Protein AF-A0A3C0EL44-F1 (afdb_monomer)

Radius of gyration: 13.45 Å; Cα contacts (8 Å, |Δi|>4): 138; chains: 1; bounding box: 30×20×37 Å

Sequence (88 aa):
MHKLYQELAYLWPLLSPPEDYEPEAVAIKSVIDRYLKRNGEALPVLVEMGAGGGHTLSHLAGEFELLAVDIAQPMLVNCSLICPEATT

Secondary structure (DSSP, 8-state):
--GGGTTTGGGHHHHS-GGGGHHHHHHHHHHHHHH----SSSPPEEEEET-TT-HHHHTTBTTBEEEEE-S-HHHHHHHHHH-TTSB-

Solvent-accessible surface area (backbone atoms only — not comparable to full-atom values): 5006 Å² total; per-residue (Å²): 131,65,56,61,48,44,90,41,24,88,48,41,62,76,79,51,47,46,77,78,26,46,68,55,32,52,52,52,48,55,55,46,65,73,71,56,80,82,85,72,89,71,62,54,78,44,76,39,80,69,33,45,48,21,39,44,56,41,67,44,61,90,68,34,42,41,36,44,39,56,93,39,64,52,16,42,55,44,12,47,74,68,22,68,79,40,49,108

Foldseek 3Di:
DDCCLEVVLVCCCVVPPLVVLLVVLVVVVVVCVVPDDDDDDDAAADEDAQCFLVSSVLNCPPNHQAEYHHPRVSRVVSVCVRRVSYDD

Mean predicted aligned error: 2.82 Å

pLDDT: mean 95.5, std 4.54, range [67.25, 98.44]

Structure (mmCIF, N/CA/C/O backbone):
data_AF-A0A3C0EL44-F1
#
_entry.id   AF-A0A3C0EL44-F1
#
loop_
_atom_site.group_PDB
_atom_site.id
_atom_site.type_symbol
_atom_site.label_atom_id
_atom_site.label_alt_id
_atom_site.label_comp_id
_atom_site.label_asym_id
_atom_site.label_entity_id
_atom_site.label_seq_id
_atom_site.pdbx_PDB_ins_code
_atom_site.Cartn_x
_atom_site.Cartn_y
_atom_site.Cartn_z
_atom_site.occupancy
_atom_site.B_iso_or_equiv
_atom_site.auth_seq_id
_atom_site.auth_comp_id
_atom_site.auth_asym_id
_atom_site.auth_atom_id
_atom_site.pdbx_PDB_model_num
ATOM 1 N N . MET A 1 1 ? 0.560 10.706 -20.261 1.00 67.25 1 MET A N 1
ATOM 2 C CA . MET A 1 1 ? 0.744 9.957 -18.998 1.00 67.25 1 MET A CA 1
ATOM 3 C C . MET A 1 1 ? 2.197 9.486 -18.934 1.00 67.25 1 MET A C 1
ATOM 5 O O . MET A 1 1 ? 2.749 9.208 -19.993 1.00 67.25 1 MET A O 1
ATOM 9 N N . HIS A 1 2 ? 2.851 9.494 -17.769 1.00 89.44 2 HIS A N 1
ATOM 10 C CA . HIS A 1 2 ? 4.287 9.182 -17.665 1.00 89.44 2 HIS A CA 1
ATOM 11 C C . HIS A 1 2 ? 4.559 7.685 -17.880 1.00 89.44 2 HIS A C 1
ATOM 13 O O . HIS A 1 2 ? 3.884 6.852 -17.282 1.00 89.44 2 HIS A O 1
ATOM 19 N N . LYS A 1 3 ? 5.575 7.346 -18.691 1.00 95.75 3 LYS A N 1
ATOM 20 C CA . LYS A 1 3 ? 5.955 5.951 -18.996 1.00 95.75 3 LYS A CA 1
ATOM 21 C C . LYS A 1 3 ? 6.286 5.118 -17.758 1.00 95.75 3 LYS A C 1
ATOM 23 O O . LYS A 1 3 ? 6.035 3.918 -17.755 1.00 95.75 3 LYS A O 1
ATOM 28 N N . LEU A 1 4 ? 6.827 5.771 -16.727 1.00 95.44 4 LEU A N 1
ATOM 29 C CA . LEU A 1 4 ? 7.236 5.133 -15.479 1.00 95.44 4 LEU A CA 1
ATOM 30 C C . LEU A 1 4 ? 6.086 4.369 -14.809 1.00 95.44 4 LEU A C 1
ATOM 32 O O . LEU A 1 4 ? 6.265 3.222 -14.432 1.00 95.44 4 LEU A O 1
ATOM 36 N N . TYR A 1 5 ? 4.898 4.972 -14.742 1.00 95.94 5 TYR A N 1
ATOM 37 C CA . TYR A 1 5 ? 3.721 4.377 -14.097 1.00 95.94 5 TYR A CA 1
ATOM 38 C C . TYR A 1 5 ? 2.903 3.474 -15.035 1.00 95.94 5 TYR A C 1
ATOM 40 O O . TYR A 1 5 ? 1.846 2.985 -14.664 1.00 95.94 5 TYR A O 1
ATOM 48 N N . GLN A 1 6 ? 3.350 3.287 -16.279 1.00 95.50 6 GLN A N 1
ATOM 49 C CA . GLN A 1 6 ? 2.624 2.544 -17.309 1.00 95.50 6 GLN A CA 1
ATOM 50 C C . GLN A 1 6 ? 3.506 1.424 -17.864 1.00 95.50 6 GLN A C 1
ATOM 52 O O . GLN A 1 6 ? 3.639 0.377 -17.239 1.00 95.50 6 GLN A O 1
ATOM 57 N N . GLU A 1 7 ? 4.168 1.669 -19.000 1.00 97.12 7 GLU A N 1
ATOM 58 C CA . GLU A 1 7 ? 5.063 0.724 -19.689 1.00 97.12 7 GLU A CA 1
ATOM 59 C C . GLU A 1 7 ? 6.144 0.141 -18.767 1.00 97.12 7 GLU A C 1
ATOM 61 O O . GLU A 1 7 ? 6.559 -1.000 -18.947 1.00 97.12 7 GLU A O 1
ATOM 66 N N . LEU A 1 8 ? 6.605 0.926 -17.790 1.00 97.31 8 LEU A N 1
ATOM 67 C CA . LEU A 1 8 ? 7.697 0.568 -16.889 1.00 97.31 8 LEU A CA 1
ATOM 68 C C . LEU A 1 8 ? 7.232 0.278 -15.455 1.00 97.31 8 LEU A C 1
ATOM 70 O O . LEU A 1 8 ? 8.077 0.124 -14.576 1.00 97.31 8 LEU A O 1
ATOM 74 N N . ALA A 1 9 ? 5.922 0.168 -15.207 1.00 97.00 9 ALA A N 1
ATOM 75 C CA . ALA A 1 9 ? 5.387 -0.045 -13.860 1.00 97.00 9 ALA A CA 1
ATOM 76 C C . ALA A 1 9 ? 5.915 -1.334 -13.211 1.00 97.00 9 ALA A C 1
ATOM 78 O O . ALA A 1 9 ? 6.081 -1.393 -11.999 1.00 97.00 9 ALA A O 1
ATOM 79 N N . TYR A 1 10 ? 6.257 -2.351 -14.006 1.00 95.12 10 TYR A N 1
ATOM 80 C CA . TYR A 1 10 ? 6.853 -3.597 -13.512 1.00 95.12 10 TYR A CA 1
ATOM 81 C C . TYR A 1 10 ? 8.217 -3.400 -12.819 1.00 95.12 10 TYR A C 1
ATOM 83 O O . TYR A 1 10 ? 8.658 -4.274 -12.079 1.00 95.12 10 TYR A O 1
ATOM 91 N N . LEU A 1 11 ? 8.897 -2.268 -13.048 1.00 96.19 11 LEU A N 1
ATOM 92 C CA . LEU A 1 11 ? 10.137 -1.902 -12.355 1.00 96.19 11 LEU A CA 1
ATOM 93 C C . LEU A 1 11 ? 9.880 -1.249 -10.992 1.00 96.19 11 LEU A C 1
ATOM 95 O O . LEU A 1 11 ? 10.828 -1.055 -10.235 1.00 96.19 11 LEU A O 1
ATOM 99 N N . TRP A 1 12 ? 8.635 -0.882 -10.676 1.00 94.69 12 TRP A N 1
ATOM 100 C CA . TRP A 1 12 ? 8.311 -0.100 -9.485 1.00 94.69 12 TRP A CA 1
ATOM 101 C C . TRP A 1 12 ? 8.749 -0.771 -8.174 1.00 94.69 12 TRP A C 1
ATOM 103 O O . TRP A 1 12 ? 9.458 -0.103 -7.427 1.00 94.69 12 TRP A O 1
ATOM 113 N N . PRO A 1 13 ? 8.486 -2.073 -7.927 1.00 91.12 13 PRO A N 1
ATOM 114 C CA . PRO A 1 13 ? 8.950 -2.729 -6.698 1.00 91.12 13 PRO A CA 1
ATOM 115 C C . PRO A 1 13 ? 10.479 -2.782 -6.559 1.00 91.12 13 PRO A C 1
ATOM 117 O O . PRO A 1 13 ? 10.994 -2.915 -5.458 1.00 91.12 13 PRO A O 1
ATOM 120 N N . LEU A 1 14 ? 11.223 -2.682 -7.669 1.00 94.12 14 LEU A N 1
ATOM 121 C CA . LEU A 1 14 ? 12.688 -2.620 -7.650 1.00 94.12 14 LEU A CA 1
ATOM 122 C C . LEU A 1 14 ? 13.203 -1.196 -7.391 1.00 94.12 14 LEU A C 1
ATOM 124 O O . LEU A 1 14 ? 14.211 -1.017 -6.717 1.00 94.12 14 LEU A O 1
ATOM 128 N N . LEU A 1 15 ? 12.553 -0.185 -7.975 1.00 94.88 15 LEU A N 1
ATOM 129 C CA . LEU A 1 15 ? 12.940 1.226 -7.837 1.00 94.88 15 LEU A CA 1
ATOM 130 C C . LEU A 1 15 ? 12.515 1.831 -6.495 1.00 94.88 15 LEU A C 1
ATOM 132 O O . LEU A 1 15 ? 13.092 2.823 -6.057 1.00 94.88 15 LEU A O 1
ATOM 136 N N . SER A 1 16 ? 11.475 1.265 -5.899 1.00 94.00 16 SER A N 1
ATOM 137 C CA . SER A 1 16 ? 10.786 1.736 -4.708 1.00 94.00 16 SER A CA 1
ATOM 138 C C . SER A 1 16 ? 10.366 0.483 -3.930 1.00 94.00 16 SER A C 1
ATOM 140 O O . SER A 1 16 ? 9.268 -0.016 -4.138 1.00 94.00 16 SER A O 1
ATOM 142 N N . PRO A 1 17 ?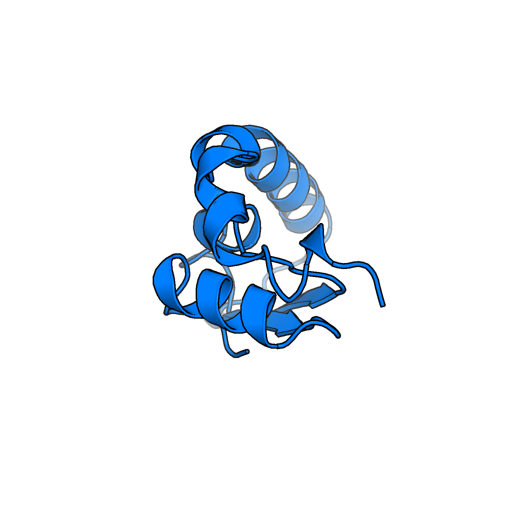 11.254 -0.120 -3.127 1.00 95.81 17 PRO A N 1
ATOM 143 C CA . PRO A 1 17 ? 10.929 -1.338 -2.390 1.00 95.81 17 PRO A CA 1
ATOM 144 C C . PRO A 1 17 ? 9.785 -1.112 -1.385 1.00 95.81 17 PRO A C 1
ATOM 146 O O . PRO A 1 17 ? 9.788 -0.081 -0.708 1.00 95.81 17 PRO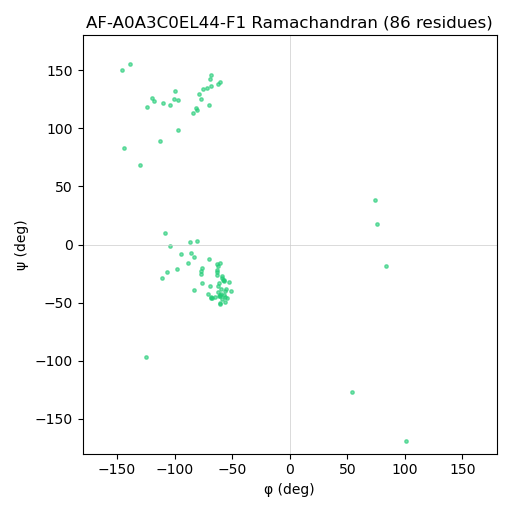 A O 1
ATOM 149 N N . PRO A 1 18 ? 8.814 -2.038 -1.248 1.00 95.69 18 PRO A N 1
ATOM 150 C CA . PRO A 1 18 ? 7.710 -1.891 -0.298 1.00 95.69 18 PRO A CA 1
ATOM 151 C C . PRO A 1 18 ? 8.166 -1.663 1.148 1.00 95.69 18 PRO A C 1
ATOM 153 O O . PRO A 1 18 ? 7.565 -0.872 1.870 1.00 95.69 18 PRO A O 1
ATOM 156 N N . GLU A 1 19 ? 9.236 -2.328 1.577 1.00 96.38 19 GLU A N 1
ATOM 157 C CA . GLU A 1 19 ? 9.812 -2.224 2.920 1.00 96.38 19 GLU A CA 1
ATOM 158 C C . GLU A 1 19 ? 10.228 -0.796 3.303 1.00 96.38 19 GLU A C 1
ATOM 160 O O . GLU A 1 19 ? 10.097 -0.415 4.466 1.00 96.38 19 GLU A O 1
ATOM 165 N N . ASP A 1 20 ? 10.625 0.032 2.335 1.00 97.50 20 ASP A N 1
ATOM 166 C CA . ASP A 1 20 ? 11.029 1.419 2.591 1.00 97.50 20 ASP A CA 1
ATOM 167 C C . ASP A 1 20 ? 9.839 2.319 2.991 1.00 97.50 20 ASP A C 1
ATOM 169 O O . ASP A 1 20 ? 10.041 3.428 3.490 1.00 97.50 20 ASP A O 1
ATOM 173 N N . TYR A 1 21 ? 8.598 1.841 2.818 1.00 97.38 21 TYR A N 1
ATOM 174 C CA . TYR A 1 21 ? 7.361 2.566 3.138 1.00 97.38 21 TYR A CA 1
ATOM 175 C C . TYR A 1 21 ? 6.799 2.262 4.530 1.00 97.38 21 TYR A C 1
ATOM 177 O O . TYR A 1 21 ? 5.881 2.957 4.974 1.00 97.38 21 TYR A O 1
ATOM 185 N N . GLU A 1 22 ? 7.348 1.285 5.261 1.00 98.06 22 GLU A N 1
ATOM 186 C CA . GLU A 1 22 ? 6.908 0.982 6.632 1.00 98.06 22 GLU A CA 1
ATOM 187 C C . GLU A 1 22 ? 6.947 2.230 7.544 1.00 98.06 22 GLU A C 1
ATOM 189 O O . GLU A 1 22 ? 5.946 2.507 8.217 1.00 98.06 22 GLU A O 1
ATOM 194 N N . PRO A 1 23 ? 8.017 3.058 7.550 1.00 98.25 23 PRO A N 1
ATOM 195 C CA . PRO A 1 23 ? 8.059 4.244 8.404 1.00 98.25 23 PRO A CA 1
ATOM 196 C C . PRO A 1 23 ? 6.967 5.272 8.072 1.00 98.25 23 PRO A C 1
ATOM 198 O O . PRO A 1 23 ? 6.427 5.915 8.976 1.00 98.25 23 PRO A O 1
ATOM 201 N N . GLU A 1 24 ? 6.629 5.426 6.788 1.00 97.50 24 GLU A N 1
ATOM 202 C CA . GLU A 1 24 ? 5.564 6.326 6.340 1.00 97.50 24 GLU A CA 1
ATOM 203 C C . GLU A 1 24 ? 4.190 5.808 6.778 1.00 97.50 24 GLU A C 1
ATOM 205 O O . GLU A 1 24 ? 3.407 6.563 7.362 1.00 97.50 24 GLU A O 1
ATOM 210 N N . ALA A 1 25 ? 3.929 4.511 6.608 1.00 98.00 25 ALA A N 1
ATOM 211 C CA . ALA A 1 25 ? 2.695 3.879 7.062 1.00 98.00 25 ALA A CA 1
ATOM 212 C C . ALA A 1 25 ? 2.504 4.012 8.584 1.00 98.00 25 ALA A C 1
ATOM 214 O O . ALA A 1 25 ? 1.418 4.377 9.044 1.00 98.00 25 ALA A O 1
ATOM 215 N N . VAL A 1 26 ? 3.565 3.818 9.377 1.00 98.31 26 VAL A N 1
ATOM 216 C CA . VAL A 1 26 ? 3.539 4.031 10.835 1.00 98.31 26 VAL A CA 1
ATOM 217 C C . VAL A 1 26 ? 3.191 5.481 11.181 1.00 98.31 26 VAL A C 1
ATOM 219 O O . VAL A 1 26 ? 2.369 5.729 12.071 1.00 98.31 26 VAL A O 1
ATOM 222 N N . ALA A 1 27 ? 3.778 6.454 10.479 1.00 98.19 27 ALA A N 1
ATOM 223 C CA . ALA A 1 27 ? 3.494 7.868 10.705 1.00 98.19 27 ALA A CA 1
ATOM 224 C C . ALA A 1 27 ? 2.036 8.220 10.364 1.00 98.19 27 ALA A C 1
ATOM 226 O O . ALA A 1 27 ? 1.361 8.878 11.163 1.00 98.19 27 ALA A O 1
ATOM 227 N N . ILE A 1 28 ? 1.527 7.736 9.228 1.00 97.38 28 ILE A N 1
ATOM 228 C CA . ILE A 1 28 ? 0.134 7.919 8.799 1.00 97.38 28 ILE A CA 1
ATOM 229 C C . ILE A 1 28 ? -0.823 7.311 9.826 1.00 97.38 28 ILE A C 1
ATOM 231 O O . ILE A 1 28 ? -1.721 8.002 10.317 1.00 97.38 28 ILE A O 1
ATOM 235 N N . LYS A 1 29 ? -0.591 6.057 10.229 1.00 96.88 29 LYS A N 1
ATOM 236 C CA . LYS A 1 29 ? -1.401 5.374 11.243 1.00 96.88 29 LYS A CA 1
ATOM 237 C C . LYS A 1 29 ? -1.417 6.146 12.561 1.00 96.88 29 LYS A C 1
ATOM 239 O O . LYS A 1 29 ? -2.482 6.328 13.141 1.00 96.88 29 LYS A O 1
ATOM 244 N N . SER A 1 30 ? -0.272 6.664 13.009 1.00 97.31 30 SER A N 1
ATOM 245 C CA . SER A 1 30 ? -0.184 7.450 14.248 1.00 97.31 30 SER A CA 1
ATOM 246 C C . SER A 1 30 ? -1.057 8.709 14.216 1.00 97.31 30 SER A C 1
ATOM 248 O O . SER A 1 30 ? -1.680 9.065 15.221 1.00 97.31 30 SER A O 1
ATOM 250 N N . VAL A 1 31 ? -1.130 9.385 13.066 1.00 97.44 31 VAL A N 1
ATOM 251 C CA . VAL A 1 31 ? -2.023 10.534 12.883 1.00 97.44 31 VAL A CA 1
ATOM 252 C C . VAL A 1 31 ? -3.479 10.079 12.916 1.00 97.44 31 VAL A C 1
ATOM 254 O O . VAL A 1 31 ? -4.280 10.683 13.628 1.00 97.44 31 VAL A O 1
ATOM 257 N N . ILE A 1 32 ? -3.824 9.005 12.209 1.00 95.88 32 ILE A N 1
ATOM 258 C CA . ILE A 1 32 ? -5.197 8.490 12.177 1.00 95.88 32 ILE A CA 1
ATOM 259 C C . ILE A 1 32 ? -5.656 8.078 13.577 1.00 95.88 32 ILE A C 1
ATOM 261 O O . ILE A 1 32 ? -6.680 8.577 14.034 1.00 95.88 32 ILE A O 1
ATOM 265 N N . ASP A 1 33 ? -4.879 7.267 14.297 1.00 94.12 33 ASP A N 1
ATOM 266 C CA . ASP A 1 33 ? -5.200 6.790 15.650 1.00 94.12 33 ASP A CA 1
ATOM 267 C C . ASP A 1 33 ? -5.424 7.944 16.641 1.00 94.12 33 ASP A C 1
ATOM 269 O O . ASP A 1 33 ? -6.206 7.829 17.586 1.00 94.12 33 ASP A O 1
ATOM 273 N N . ARG A 1 34 ? -4.748 9.083 16.434 1.00 96.56 34 ARG A N 1
ATOM 274 C CA . ARG A 1 34 ? -4.897 10.269 17.285 1.00 96.56 34 ARG A CA 1
ATOM 275 C C . ARG A 1 34 ? -6.256 10.944 17.126 1.00 96.56 34 ARG A C 1
ATOM 277 O O . ARG A 1 34 ? -6.766 11.508 18.095 1.00 96.56 34 ARG A O 1
ATOM 284 N N . TYR A 1 35 ? -6.807 10.953 15.916 1.00 95.75 35 TYR A N 1
ATOM 285 C CA . TYR A 1 35 ? -7.987 11.757 15.584 1.00 95.75 35 TYR A CA 1
ATOM 286 C C . TYR A 1 35 ? -9.241 10.921 15.332 1.00 95.75 35 TYR A C 1
ATOM 288 O O . TYR A 1 35 ? -10.354 11.393 15.582 1.00 95.75 35 TYR A O 1
ATOM 296 N N . LEU A 1 36 ? -9.084 9.686 14.869 1.00 94.06 36 LEU A N 1
ATOM 297 C CA . LEU A 1 36 ? -10.183 8.791 14.571 1.00 94.06 36 LEU A CA 1
ATOM 298 C C . LEU A 1 36 ? -10.636 8.066 15.839 1.00 94.06 36 LEU A C 1
ATOM 300 O O . LEU A 1 36 ? -9.942 7.217 16.392 1.00 94.06 36 LEU A O 1
ATOM 304 N N . LYS A 1 37 ? -11.856 8.366 16.284 1.00 88.38 37 LYS A N 1
ATOM 305 C CA . LYS A 1 37 ? -12.509 7.596 17.344 1.00 88.38 37 LYS A CA 1
ATOM 306 C C . LYS A 1 37 ? -13.102 6.327 16.740 1.00 88.38 37 LYS A C 1
ATOM 308 O O . LYS A 1 37 ? -14.007 6.412 15.911 1.00 88.38 37 LYS A O 1
ATOM 313 N N . ARG A 1 38 ? -12.605 5.160 17.156 1.00 85.75 38 ARG A N 1
ATOM 314 C CA . ARG A 1 38 ? -13.154 3.862 16.736 1.00 85.75 38 ARG A CA 1
ATOM 315 C C . ARG A 1 38 ? -14.531 3.673 17.379 1.00 85.75 38 ARG A C 1
ATOM 317 O O . ARG A 1 38 ? -14.650 3.680 18.602 1.00 85.75 38 ARG A O 1
ATOM 324 N N . ASN A 1 39 ? -15.561 3.523 16.549 1.00 79.25 39 ASN A N 1
ATOM 325 C CA . ASN A 1 39 ? -16.938 3.302 16.985 1.00 79.25 39 ASN A CA 1
ATOM 326 C C . ASN A 1 39 ? -17.361 1.881 16.583 1.00 79.25 39 ASN A C 1
ATOM 328 O O . ASN A 1 39 ? -17.900 1.681 15.499 1.00 79.25 39 ASN A O 1
ATOM 332 N N . GLY A 1 40 ? -17.107 0.903 17.457 1.00 83.44 40 GLY A N 1
ATOM 333 C CA . GLY A 1 40 ? -17.465 -0.504 17.240 1.00 83.44 40 GLY A CA 1
ATOM 334 C C . GLY A 1 40 ? -16.304 -1.390 16.778 1.00 83.44 40 GLY A C 1
ATOM 335 O O . GLY A 1 40 ? -15.143 -0.992 16.838 1.00 83.44 40 GLY A O 1
ATOM 336 N N . GLU A 1 41 ? -16.642 -2.614 16.363 1.00 84.44 41 GLU A N 1
ATOM 337 C CA . GLU A 1 41 ? -15.679 -3.673 16.014 1.00 84.44 41 GLU A CA 1
ATOM 338 C C . GLU A 1 41 ? -15.227 -3.639 14.545 1.00 84.44 41 GLU A C 1
ATOM 340 O O . GLU A 1 41 ? -14.219 -4.250 14.201 1.00 84.44 41 GLU A O 1
ATOM 345 N N . ALA A 1 42 ? -15.948 -2.924 13.674 1.00 90.31 42 ALA A N 1
ATOM 346 C CA . ALA A 1 42 ?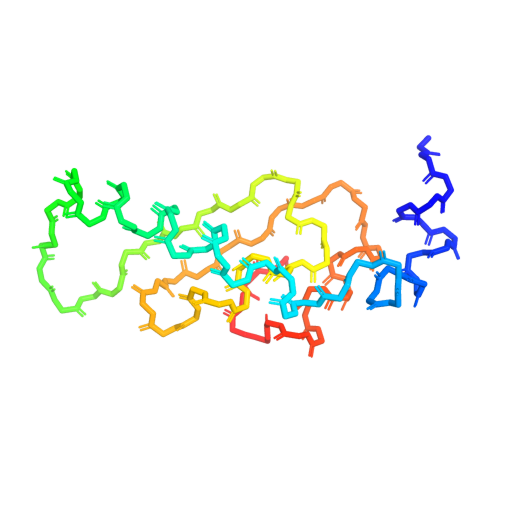 -15.606 -2.834 12.257 1.00 90.31 42 ALA A CA 1
ATOM 347 C C . ALA A 1 42 ? -14.314 -2.031 12.030 1.00 90.31 42 ALA A C 1
ATOM 349 O O . ALA A 1 42 ? -14.070 -1.015 12.693 1.00 90.31 42 ALA A O 1
ATOM 350 N N . LEU A 1 43 ? -13.503 -2.472 11.063 1.00 93.31 43 LEU A N 1
ATOM 351 C CA . LEU A 1 43 ? -12.327 -1.723 10.632 1.00 93.31 43 LEU A CA 1
ATOM 352 C C . LEU A 1 43 ? -12.767 -0.430 9.922 1.00 93.31 43 LEU A C 1
ATOM 354 O O . LEU A 1 43 ? -13.706 -0.457 9.127 1.00 93.31 43 LEU A O 1
ATOM 358 N N . PRO A 1 44 ? -12.124 0.714 10.200 1.00 94.88 44 PRO A N 1
ATOM 359 C CA . PRO A 1 44 ? -12.380 1.931 9.445 1.00 94.88 44 PRO A CA 1
ATOM 360 C C . PRO A 1 44 ? -11.867 1.807 8.006 1.00 94.88 44 PRO A C 1
ATOM 362 O O . PRO A 1 44 ? -10.830 1.194 7.759 1.00 94.88 44 PRO A O 1
ATOM 365 N N . VAL A 1 45 ? -12.576 2.436 7.067 1.00 95.69 45 VAL A N 1
ATOM 366 C CA . VAL A 1 45 ? -12.173 2.482 5.655 1.00 95.69 45 VAL A CA 1
ATOM 367 C C . VAL A 1 45 ? -11.080 3.532 5.459 1.00 95.69 45 VAL A C 1
ATOM 369 O O . VAL A 1 45 ? -11.249 4.687 5.860 1.00 95.69 45 VAL A O 1
ATOM 372 N N . LEU A 1 46 ? -9.981 3.146 4.812 1.00 97.19 46 LEU A N 1
ATOM 373 C CA . LEU A 1 46 ? -8.883 4.022 4.417 1.00 97.19 46 LEU A CA 1
ATOM 374 C C . LEU A 1 46 ? -8.751 4.031 2.893 1.00 97.19 46 LEU A C 1
ATOM 376 O O . LEU A 1 46 ? -8.579 2.989 2.267 1.00 97.19 46 LEU A O 1
ATOM 380 N N . VAL A 1 47 ? -8.821 5.228 2.309 1.00 98.19 47 VAL A N 1
ATOM 381 C CA . VAL A 1 47 ? -8.692 5.436 0.863 1.00 98.19 47 VAL A CA 1
ATOM 382 C C . VAL A 1 47 ? -7.370 6.133 0.569 1.00 98.19 47 VAL A C 1
ATOM 384 O O . VAL A 1 47 ? -7.154 7.250 1.044 1.00 98.19 47 VAL A O 1
ATOM 387 N N . GLU A 1 48 ? -6.520 5.520 -0.252 1.00 98.00 48 GLU A N 1
ATOM 388 C CA . GLU A 1 48 ? -5.305 6.155 -0.769 1.00 98.00 48 GLU A CA 1
ATOM 389 C C . GLU A 1 48 ? -5.507 6.570 -2.230 1.00 98.00 48 GLU A C 1
ATOM 391 O O . GLU A 1 48 ? -5.810 5.754 -3.101 1.00 98.00 48 GLU A O 1
ATOM 396 N N . MET A 1 49 ? -5.373 7.872 -2.493 1.00 98.06 49 MET A N 1
ATOM 397 C CA . MET A 1 49 ? -5.505 8.456 -3.828 1.00 98.06 49 MET A CA 1
ATOM 398 C C . MET A 1 49 ? -4.123 8.639 -4.450 1.00 98.06 49 MET A C 1
ATOM 400 O O . MET A 1 49 ? -3.285 9.339 -3.888 1.00 98.06 49 MET A O 1
ATOM 404 N N . GLY A 1 50 ? -3.912 8.067 -5.633 1.00 96.75 50 GLY A N 1
ATOM 405 C CA . GLY A 1 50 ? -2.575 7.917 -6.203 1.00 96.75 50 GLY A CA 1
ATOM 406 C C . GLY A 1 50 ? -1.781 6.817 -5.500 1.00 96.75 50 GLY A C 1
ATOM 407 O O . GLY A 1 50 ? -0.589 6.995 -5.268 1.00 96.75 50 GLY A O 1
ATOM 408 N N . ALA A 1 51 ? -2.452 5.716 -5.136 1.00 96.94 51 ALA A N 1
ATOM 409 C CA . ALA A 1 51 ? -1.883 4.618 -4.349 1.00 96.94 51 ALA A CA 1
ATOM 410 C C . ALA A 1 51 ? -0.681 3.931 -5.016 1.00 96.94 51 ALA A C 1
ATOM 412 O O . ALA A 1 51 ? 0.064 3.185 -4.374 1.00 96.94 51 ALA A O 1
ATOM 413 N N . GLY A 1 52 ? -0.483 4.143 -6.319 1.00 97.12 52 GLY A N 1
ATOM 414 C CA . GLY A 1 52 ? 0.602 3.550 -7.068 1.00 97.12 52 GLY A CA 1
ATOM 415 C C . GLY A 1 52 ? 0.608 2.033 -6.905 1.00 97.12 52 GLY A C 1
ATOM 416 O O . GLY A 1 52 ? -0.388 1.360 -7.153 1.00 97.12 52 GLY A O 1
ATOM 417 N N . GLY A 1 53 ? 1.763 1.504 -6.506 1.00 97.12 53 GLY A N 1
ATOM 418 C CA . GLY A 1 53 ? 1.964 0.075 -6.302 1.00 97.12 53 GLY A CA 1
ATOM 419 C C . GLY A 1 53 ? 1.432 -0.437 -4.971 1.00 97.12 53 GLY A C 1
ATOM 420 O O . GLY A 1 53 ? 1.648 -1.602 -4.699 1.00 97.12 53 GLY A O 1
ATOM 421 N N . GLY A 1 54 ? 0.787 0.391 -4.142 1.00 97.56 54 GLY A N 1
ATOM 422 C CA . GLY A 1 54 ? 0.222 -0.014 -2.854 1.00 97.56 54 GLY A CA 1
ATOM 423 C C . GLY A 1 54 ? 1.240 -0.216 -1.727 1.00 97.56 54 GLY A C 1
ATOM 424 O O . GLY A 1 54 ? 0.904 -0.874 -0.750 1.00 97.56 54 GLY A O 1
ATOM 425 N N . HIS A 1 55 ? 2.469 0.306 -1.849 1.00 97.44 55 HIS A N 1
ATOM 426 C CA . HIS A 1 55 ? 3.550 0.058 -0.879 1.00 97.44 55 HIS A CA 1
ATOM 427 C C . HIS A 1 55 ? 3.205 0.549 0.532 1.00 97.44 55 HIS A C 1
ATOM 429 O O . HIS A 1 55 ? 3.401 -0.176 1.502 1.00 97.44 55 HIS A O 1
ATOM 435 N N . THR A 1 56 ? 2.634 1.748 0.663 1.00 97.25 56 THR A N 1
ATOM 436 C CA . THR A 1 56 ? 2.171 2.259 1.961 1.00 97.25 56 THR A CA 1
ATOM 437 C C . THR A 1 56 ? 0.965 1.465 2.467 1.00 97.25 56 THR A C 1
ATOM 439 O O . THR A 1 56 ? 0.960 1.024 3.617 1.00 97.25 56 THR A O 1
ATOM 442 N N . LEU A 1 57 ? -0.027 1.219 1.599 1.00 97.38 57 LEU A N 1
ATOM 443 C CA . LEU A 1 57 ? -1.235 0.451 1.928 1.00 97.38 57 LEU A CA 1
ATOM 444 C C . LEU A 1 57 ? -0.932 -0.954 2.460 1.00 97.38 57 LEU A C 1
ATOM 446 O O . LEU A 1 57 ? -1.582 -1.374 3.416 1.00 97.38 57 LEU A O 1
ATOM 450 N N . SER A 1 58 ? 0.059 -1.663 1.904 1.00 97.31 58 SER A N 1
ATOM 451 C CA . SER A 1 58 ? 0.391 -3.028 2.343 1.00 97.31 58 SER A CA 1
ATOM 452 C C . SER A 1 58 ? 0.761 -3.116 3.824 1.00 97.31 58 SER A C 1
ATOM 454 O O . SER A 1 58 ? 0.506 -4.136 4.457 1.00 97.31 58 SER A O 1
ATOM 4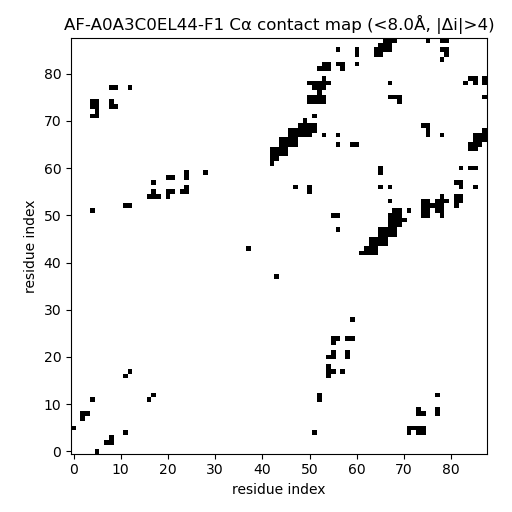56 N N . HIS A 1 59 ? 1.283 -2.034 4.410 1.00 98.12 59 HIS A N 1
ATOM 457 C CA . HIS A 1 59 ? 1.634 -1.970 5.836 1.00 98.12 59 HIS A CA 1
ATOM 458 C C . HIS A 1 59 ? 0.459 -1.589 6.745 1.00 98.12 59 HIS A C 1
ATOM 460 O O . HIS A 1 59 ? 0.584 -1.616 7.968 1.00 98.12 59 HIS A O 1
ATOM 466 N N . LEU A 1 60 ? -0.682 -1.209 6.167 1.00 97.69 60 LEU A N 1
ATOM 467 C CA . LEU A 1 60 ? -1.902 -0.822 6.882 1.00 97.69 60 LE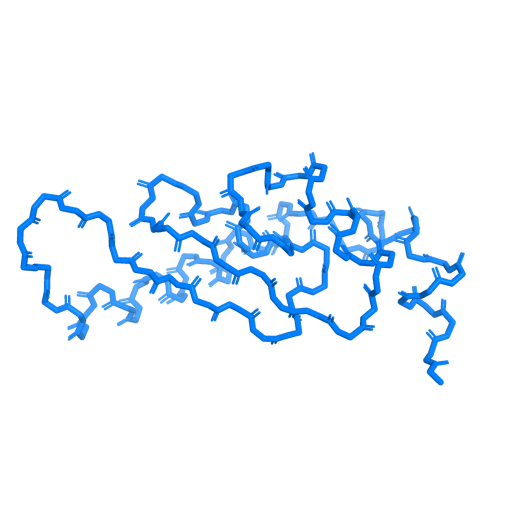U A CA 1
ATOM 468 C C . LEU A 1 60 ? -2.976 -1.924 6.851 1.00 97.69 60 LEU A C 1
ATOM 470 O O . LEU A 1 60 ? -4.046 -1.766 7.449 1.00 97.69 60 LEU A O 1
ATOM 474 N N . ALA A 1 61 ? -2.697 -3.046 6.180 1.00 95.75 61 ALA A N 1
ATOM 475 C CA . ALA A 1 61 ? -3.592 -4.192 6.111 1.00 95.75 61 ALA A CA 1
ATOM 476 C C . ALA A 1 61 ? -3.878 -4.766 7.510 1.00 95.75 61 ALA A C 1
ATOM 478 O O . ALA A 1 61 ? -3.010 -4.833 8.379 1.00 95.75 61 ALA A O 1
ATOM 479 N N . GLY A 1 62 ? -5.131 -5.161 7.744 1.00 94.38 62 GLY A N 1
ATOM 480 C CA . GLY A 1 62 ? -5.595 -5.693 9.032 1.00 94.38 62 GLY A CA 1
ATOM 481 C C . GLY A 1 62 ? -5.988 -4.634 10.069 1.00 94.38 62 GLY A C 1
ATOM 482 O O . GLY A 1 62 ? -6.748 -4.944 10.985 1.00 94.38 62 GLY A O 1
ATOM 483 N N . GLU A 1 63 ? -5.558 -3.381 9.909 1.00 94.88 63 GLU A N 1
ATOM 484 C CA . GLU A 1 63 ? -5.991 -2.255 10.754 1.00 94.88 63 GLU A CA 1
ATOM 485 C C . GLU A 1 63 ? -7.114 -1.431 10.112 1.00 94.88 63 GLU A C 1
ATOM 487 O O . GLU A 1 63 ? -7.870 -0.752 10.815 1.00 94.88 63 GLU A O 1
ATOM 492 N N . PHE A 1 64 ? -7.242 -1.526 8.789 1.00 96.38 64 PHE A N 1
ATOM 493 C CA . PHE A 1 64 ? -8.192 -0.781 7.972 1.00 96.38 64 PHE A CA 1
ATOM 494 C C . PHE A 1 64 ? -8.803 -1.674 6.888 1.00 96.38 64 PHE A C 1
ATOM 496 O O . PHE A 1 64 ? -8.190 -2.644 6.440 1.00 96.38 64 PHE A O 1
ATOM 503 N N . GLU A 1 65 ? -9.999 -1.307 6.435 1.00 97.12 65 GLU A N 1
ATOM 504 C CA . GLU A 1 65 ? -10.517 -1.739 5.136 1.00 97.12 65 GLU A CA 1
ATOM 505 C C . GLU A 1 65 ? -9.911 -0.822 4.065 1.00 97.12 65 GLU A C 1
ATOM 507 O O . GLU A 1 65 ? -10.092 0.396 4.114 1.00 97.12 65 GLU A O 1
ATOM 512 N N . LEU A 1 66 ? -9.130 -1.383 3.143 1.00 98.38 66 LEU A N 1
ATOM 513 C CA . LEU A 1 66 ? -8.270 -0.608 2.249 1.00 98.38 66 LEU A CA 1
ATOM 514 C C . LEU A 1 66 ? -8.904 -0.422 0.865 1.00 98.38 66 LEU A C 1
ATOM 516 O O . LEU A 1 66 ? -9.332 -1.387 0.229 1.00 98.38 66 LEU A O 1
ATOM 520 N N . LEU A 1 67 ? -8.899 0.818 0.374 1.00 98.44 67 LEU A N 1
ATOM 521 C CA . LEU A 1 67 ? -9.288 1.176 -0.989 1.00 98.44 67 LEU A CA 1
ATOM 522 C C . LEU A 1 67 ? -8.139 1.928 -1.671 1.00 98.44 67 LEU A C 1
ATOM 524 O O . LEU A 1 67 ? -7.746 3.016 -1.241 1.00 98.44 67 LEU A O 1
ATOM 528 N N . ALA A 1 68 ? -7.622 1.362 -2.754 1.00 98.44 68 ALA A N 1
ATOM 529 C CA . ALA A 1 68 ? -6.567 1.946 -3.564 1.00 98.44 68 ALA A CA 1
ATOM 530 C C . ALA A 1 68 ? -7.168 2.589 -4.814 1.00 98.44 68 ALA A C 1
ATOM 532 O O . ALA A 1 68 ? -7.866 1.938 -5.586 1.00 98.44 68 ALA A O 1
ATOM 533 N N . VAL A 1 69 ? -6.876 3.867 -5.041 1.00 98.38 69 VAL A N 1
ATOM 534 C CA . VAL A 1 69 ? -7.281 4.572 -6.259 1.00 98.38 69 VAL A CA 1
ATOM 535 C C . VAL A 1 69 ? -6.035 5.057 -6.973 1.00 98.38 69 VAL A C 1
ATOM 537 O O . VAL A 1 69 ? -5.235 5.791 -6.400 1.00 98.38 69 VAL A O 1
ATOM 540 N N . ASP A 1 70 ? -5.888 4.714 -8.248 1.00 97.81 70 ASP A N 1
ATOM 541 C CA . ASP A 1 70 ? -4.839 5.264 -9.101 1.00 97.81 70 ASP A CA 1
ATOM 542 C C . ASP A 1 70 ? -5.340 5.424 -10.540 1.00 97.81 70 ASP A C 1
ATOM 544 O O . ASP A 1 70 ? -6.206 4.689 -11.010 1.00 97.81 70 ASP A O 1
ATOM 548 N N . ILE A 1 71 ? -4.795 6.405 -11.258 1.00 97.25 71 ILE A N 1
ATOM 549 C CA . ILE A 1 71 ? -5.096 6.613 -12.679 1.00 97.25 71 ILE A CA 1
ATOM 550 C C . ILE A 1 71 ? -4.355 5.603 -13.570 1.00 97.25 71 ILE A C 1
ATOM 552 O O . ILE A 1 71 ? -4.740 5.368 -14.719 1.00 97.25 71 ILE A O 1
ATOM 556 N N . ALA A 1 72 ? -3.261 5.031 -13.073 1.00 97.19 72 ALA A N 1
ATOM 557 C CA . ALA A 1 72 ? -2.418 4.102 -13.793 1.00 97.19 72 ALA A CA 1
ATOM 558 C C . ALA A 1 72 ? -2.778 2.651 -13.452 1.00 97.19 72 ALA A C 1
ATOM 560 O O . ALA A 1 72 ? -2.302 2.087 -12.471 1.00 97.19 72 ALA A O 1
ATOM 561 N N . GLN A 1 73 ? -3.563 2.007 -14.321 1.00 97.19 73 GLN A N 1
ATOM 562 C CA . GLN A 1 73 ? -3.964 0.606 -14.145 1.00 97.19 73 GLN A CA 1
ATOM 563 C C . GLN A 1 73 ? -2.789 -0.362 -13.876 1.00 97.19 73 GLN A C 1
ATOM 565 O O . GLN A 1 73 ? -2.944 -1.221 -13.011 1.00 97.19 73 GLN A O 1
ATOM 570 N N . PRO A 1 74 ? -1.610 -0.253 -14.531 1.00 97.81 74 PRO A N 1
ATOM 571 C CA . PRO A 1 74 ? -0.473 -1.123 -14.212 1.00 97.81 74 PRO A CA 1
ATOM 572 C C . PRO A 1 74 ? 0.066 -0.951 -12.787 1.00 97.81 74 PRO A C 1
ATOM 574 O O . PRO A 1 74 ? 0.610 -1.897 -12.228 1.00 97.81 74 PRO A O 1
ATOM 577 N N . MET A 1 75 ? -0.107 0.226 -12.182 1.00 97.88 75 MET A N 1
AT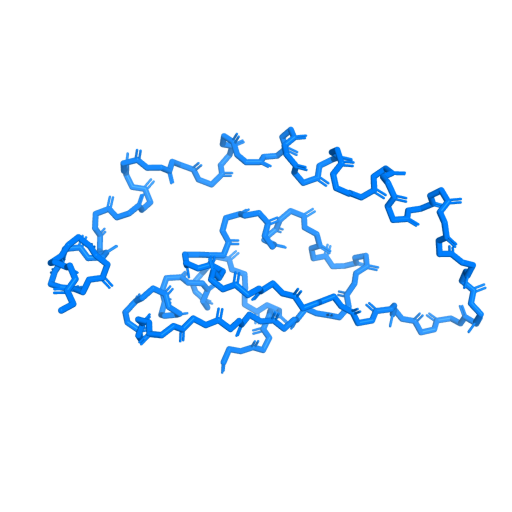OM 578 C CA . MET A 1 75 ? 0.245 0.443 -10.780 1.00 97.88 75 MET A CA 1
ATOM 579 C C . MET A 1 75 ? -0.735 -0.285 -9.856 1.00 97.88 75 MET A C 1
ATOM 581 O O . MET A 1 7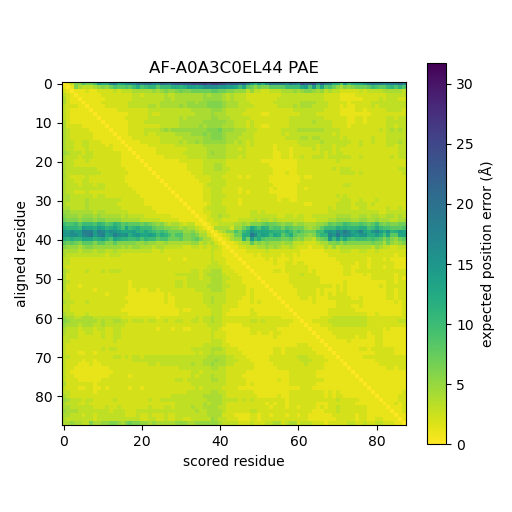5 ? -0.290 -0.994 -8.960 1.00 97.88 75 MET A O 1
ATOM 585 N N . LEU A 1 76 ? -2.042 -0.230 -10.142 1.00 98.19 76 LEU A N 1
ATOM 586 C CA . LEU A 1 76 ? -3.040 -1.011 -9.399 1.00 98.19 76 LEU A CA 1
ATOM 587 C C . LEU A 1 76 ? -2.806 -2.524 -9.519 1.00 98.19 76 LEU A C 1
ATOM 589 O O . LEU A 1 76 ? -3.012 -3.244 -8.550 1.00 98.19 76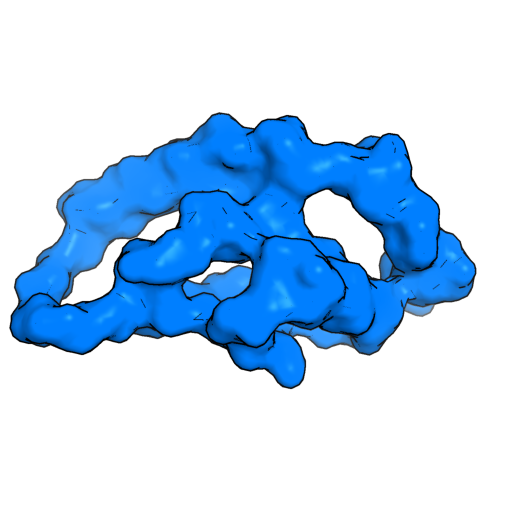 LEU A O 1
ATOM 593 N N . VAL A 1 77 ? -2.292 -3.010 -10.657 1.00 97.69 77 VAL A N 1
ATOM 594 C CA . VAL A 1 77 ? -1.857 -4.414 -10.781 1.00 97.69 77 VAL A CA 1
ATOM 595 C C . VAL A 1 77 ? -0.731 -4.737 -9.795 1.00 97.69 77 VAL A C 1
ATOM 597 O O . VAL A 1 77 ? -0.790 -5.773 -9.139 1.00 97.69 77 VAL A O 1
ATOM 600 N N . ASN A 1 78 ? 0.271 -3.862 -9.646 1.00 97.06 78 ASN A N 1
ATOM 601 C CA . ASN A 1 78 ? 1.298 -4.037 -8.613 1.00 97.06 78 ASN A CA 1
ATOM 602 C C . ASN A 1 78 ? 0.689 -3.991 -7.202 1.00 97.06 78 ASN A C 1
ATOM 604 O O . ASN A 1 78 ? 1.049 -4.821 -6.373 1.00 97.06 78 ASN A O 1
ATOM 608 N N . CYS A 1 79 ? -0.263 -3.083 -6.955 1.00 98.12 79 CYS A N 1
ATOM 609 C CA . CYS A 1 79 ? -0.979 -2.986 -5.682 1.00 98.12 79 CYS A CA 1
ATOM 610 C C . CYS A 1 79 ? -1.660 -4.302 -5.307 1.00 98.12 79 CYS A C 1
ATOM 612 O O . CYS A 1 79 ? -1.403 -4.814 -4.220 1.00 98.12 79 CY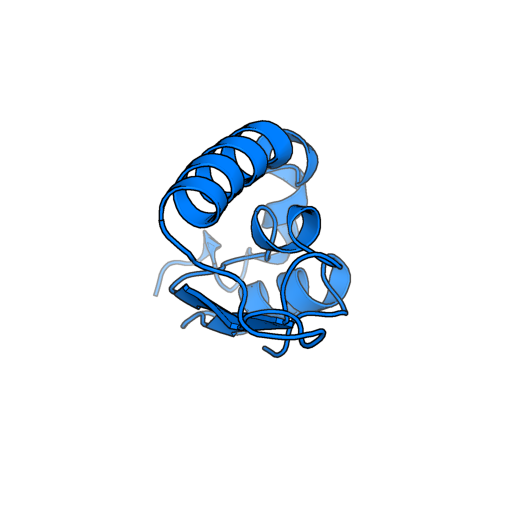S A O 1
ATOM 614 N N . SER A 1 80 ? -2.421 -4.916 -6.215 1.00 97.56 80 SER A N 1
ATOM 615 C CA . SER A 1 80 ? -3.082 -6.199 -5.945 1.00 97.56 80 SER A CA 1
ATOM 616 C C . SER A 1 80 ? -2.106 -7.355 -5.684 1.00 97.56 80 SER A C 1
ATOM 618 O O . SER A 1 80 ? -2.491 -8.340 -5.058 1.00 97.56 80 SER A O 1
ATOM 620 N N . LEU A 1 81 ? -0.860 -7.277 -6.171 1.00 96.38 81 LEU A N 1
ATOM 621 C CA . LEU A 1 81 ? 0.150 -8.317 -5.938 1.00 96.38 81 LEU A CA 1
ATOM 622 C C . LEU A 1 81 ? 0.740 -8.263 -4.528 1.00 96.38 81 LEU A C 1
ATOM 624 O O . LEU A 1 81 ? 1.098 -9.308 -3.988 1.00 96.38 81 LEU A O 1
ATOM 628 N N . ILE A 1 82 ? 0.868 -7.069 -3.951 1.00 95.31 82 ILE A N 1
ATOM 629 C CA . ILE A 1 82 ? 1.536 -6.874 -2.657 1.00 95.31 82 ILE A CA 1
ATOM 630 C C . ILE A 1 82 ? 0.572 -6.573 -1.506 1.00 95.31 82 ILE A C 1
ATOM 632 O O . ILE A 1 82 ? 0.913 -6.798 -0.351 1.00 95.31 82 ILE A O 1
ATOM 636 N N . CYS A 1 83 ? -0.613 -6.050 -1.819 1.00 97.12 83 CYS A N 1
ATOM 637 C CA . CYS A 1 83 ? -1.683 -5.729 -0.885 1.00 97.12 83 CYS A CA 1
ATOM 638 C C . CYS A 1 83 ? -2.989 -6.341 -1.416 1.00 97.12 83 CYS A C 1
ATOM 640 O O . CYS A 1 83 ? -3.876 -5.619 -1.878 1.00 97.12 83 CYS A O 1
ATOM 642 N N . PRO A 1 84 ? -3.104 -7.682 -1.426 1.00 97.38 84 PRO A N 1
ATOM 643 C CA . PRO A 1 84 ? -4.279 -8.373 -1.957 1.00 97.38 84 PRO A CA 1
ATOM 644 C C . PRO A 1 84 ? -5.575 -8.058 -1.191 1.00 97.38 84 PRO A C 1
ATOM 646 O O . PRO A 1 84 ? -6.663 -8.320 -1.698 1.00 97.38 84 PRO A O 1
ATOM 649 N N . GLU A 1 85 ? -5.481 -7.512 0.022 1.00 97.06 85 GLU A N 1
ATOM 650 C CA . GLU A 1 85 ? -6.609 -7.069 0.841 1.00 97.06 85 GLU A CA 1
ATOM 651 C C . GLU A 1 85 ? -7.210 -5.739 0.367 1.00 97.06 85 GLU A C 1
ATOM 653 O O . GLU A 1 85 ? -8.350 -5.430 0.720 1.00 97.06 85 GLU A O 1
ATOM 658 N N . ALA A 1 86 ? -6.466 -4.942 -0.406 1.00 97.69 86 ALA A N 1
ATOM 659 C CA . ALA A 1 86 ? -6.967 -3.682 -0.929 1.00 97.69 86 ALA A CA 1
ATOM 660 C C . ALA A 1 86 ? -7.937 -3.912 -2.090 1.00 97.69 86 ALA A C 1
ATOM 662 O O . ALA A 1 86 ? -7.661 -4.646 -3.039 1.00 97.69 86 ALA A O 1
ATOM 663 N N . THR A 1 87 ? -9.067 -3.210 -2.048 1.00 98.06 87 THR A N 1
ATOM 664 C CA . THR A 1 87 ? -9.923 -3.062 -3.225 1.00 98.06 87 THR A CA 1
ATOM 665 C C . THR A 1 87 ? -9.284 -2.032 -4.158 1.00 98.06 87 THR A C 1
ATOM 667 O O . THR A 1 87 ? -8.998 -0.917 -3.727 1.00 98.06 87 THR A O 1
ATOM 670 N N . THR A 1 88 ? -9.051 -2.407 -5.417 1.00 94.00 88 THR A N 1
ATOM 671 C CA . THR A 1 88 ? -8.419 -1.584 -6.469 1.00 94.00 88 THR A CA 1
ATOM 672 C C . THR A 1 88 ? -9.373 -1.303 -7.621 1.00 94.00 88 THR A C 1
ATOM 674 O O . THR A 1 88 ? -10.102 -2.256 -7.989 1.00 94.00 88 THR A O 1
#

Nearest PDB structures (foldseek):
  1wzn-assembly1_A  TM=8.089E-01  e=1.593E-02  Pyrococcus horikoshii OT3
  8ys9-assembly1_A  TM=6.865E-01  e=5.731E-02  Rubellimicrobium thermophilum DSM 16684
  8ys9-assembly2_B  TM=6.543E-01  e=3.226E-01  Rubellimicrobium thermophilum DSM 16684
  7d8d-assembly1_A  TM=7.085E-01  e=3.666E-01  Saccharomyces cerevisiae
  3wst-assembly10_M  TM=6.736E-01  e=6.953E-01  Caenorhabditis elegans